Protein AF-A0A2D8QR98-F1 (afdb_monomer_lite)

pLDDT: mean 89.19, std 9.23, range [44.28, 97.25]

Secondary structure (DSSP, 8-state):
---TTS-HHHHHHHHTT-TTTHHHHHHSTT---PPPSSHHHHHHHHHHTTTS-HHHHHHHHHHHHHHH-EEETTEEEPPPHHHHHTS-GGGGT--

Sequence (95 aa):
MFDVDDVSKDINRFLLSDPMIAGLVSDAPGLRLPKAFDTFELSVRAIVGQQISVKGASTIMGRIATRYGEISTYGLMFMQPWRLAELKPIVLGCR

Radius of gyration: 18.18 Å; chains: 1; bounding box: 43×28×43 Å

Foldseek 3Di:
DFPPVDPLVVVLVVQCVDPVCVVVCVVPPPDTDDDDPDPVLVVQLVVQPPPHDPVNSVVLQVVQQVPAFDQDPVGGGHHDPVSVVPDDVVVSPDD

Structure (mmCIF, N/CA/C/O backbone):
data_AF-A0A2D8QR98-F1
#
_entry.id   AF-A0A2D8QR98-F1
#
loop_
_atom_site.group_PDB
_atom_site.id
_atom_site.type_symbol
_atom_site.label_atom_id
_atom_site.label_alt_id
_atom_site.label_comp_id
_atom_site.label_asym_id
_atom_site.label_entity_id
_atom_site.label_seq_id
_atom_site.pdbx_PDB_ins_code
_atom_site.Cartn_x
_atom_site.Cartn_y
_atom_site.Cartn_z
_atom_site.occupancy
_atom_site.B_iso_or_equiv
_atom_site.auth_seq_id
_atom_site.auth_comp_id
_atom_site.auth_asym_id
_atom_site.auth_atom_id
_atom_site.pdbx_PDB_model_num
ATOM 1 N N . MET A 1 1 ? -9.727 1.838 -6.293 1.00 83.31 1 MET A N 1
ATOM 2 C CA . MET A 1 1 ? -8.628 2.069 -5.328 1.00 83.31 1 MET A CA 1
ATOM 3 C C . MET A 1 1 ? -9.134 2.439 -3.935 1.00 83.31 1 MET A C 1
ATOM 5 O O . MET A 1 1 ? -8.846 1.703 -3.014 1.00 83.31 1 MET A O 1
ATOM 9 N N . PHE A 1 2 ? -9.903 3.513 -3.736 1.00 86.62 2 PHE A N 1
ATOM 10 C CA . PHE A 1 2 ? -10.221 4.012 -2.378 1.00 86.62 2 PHE A CA 1
ATOM 11 C C . PHE A 1 2 ? -11.479 3.432 -1.710 1.00 86.62 2 PHE A C 1
ATOM 13 O O . PHE A 1 2 ? -11.924 3.972 -0.703 1.00 86.62 2 PHE A O 1
ATOM 20 N N . ASP A 1 3 ? -12.058 2.381 -2.293 1.00 85.75 3 ASP A N 1
ATOM 21 C CA . ASP A 1 3 ? -13.265 1.710 -1.788 1.00 85.75 3 ASP A CA 1
ATOM 22 C C . ASP A 1 3 ? -14.413 2.671 -1.434 1.00 85.75 3 ASP A C 1
ATOM 24 O O . ASP A 1 3 ? -14.953 2.683 -0.331 1.00 85.75 3 ASP A O 1
ATOM 28 N N . VAL A 1 4 ? -14.737 3.563 -2.374 1.00 87.62 4 VAL A N 1
ATOM 29 C CA . VAL A 1 4 ? -15.695 4.648 -2.120 1.00 87.62 4 VAL A CA 1
ATOM 30 C C . VAL A 1 4 ? -17.145 4.187 -2.057 1.00 87.62 4 VAL A C 1
ATOM 32 O O . VAL A 1 4 ? -17.958 4.880 -1.446 1.00 87.62 4 VAL A O 1
ATOM 35 N N . ASP A 1 5 ? -17.420 3.024 -2.640 1.00 83.25 5 ASP A N 1
ATOM 36 C CA . ASP A 1 5 ? -18.744 2.413 -2.749 1.00 83.25 5 ASP A CA 1
ATOM 37 C C . ASP A 1 5 ? -19.160 1.672 -1.468 1.00 83.25 5 ASP A C 1
ATOM 39 O O . ASP A 1 5 ? -20.302 1.233 -1.349 1.00 83.25 5 ASP A O 1
ATOM 43 N N . ASP A 1 6 ? -18.246 1.533 -0.504 1.00 78.44 6 ASP A N 1
ATOM 44 C CA . ASP A 1 6 ? -18.517 0.897 0.779 1.00 78.44 6 ASP A CA 1
ATOM 45 C C . ASP A 1 6 ? -19.239 1.835 1.769 1.00 78.44 6 ASP A C 1
ATOM 47 O O . ASP A 1 6 ? -18.947 3.037 1.881 1.00 78.44 6 ASP A O 1
ATOM 51 N N . VAL A 1 7 ? -20.157 1.255 2.550 1.00 78.88 7 VAL A N 1
ATOM 52 C CA . VAL A 1 7 ? -20.920 1.941 3.600 1.00 78.88 7 VAL A CA 1
ATOM 53 C C . VAL A 1 7 ? -20.153 1.846 4.917 1.00 78.88 7 VAL A C 1
ATOM 55 O O . VAL A 1 7 ? -20.590 1.240 5.894 1.00 78.88 7 VAL A O 1
ATOM 58 N N . SER A 1 8 ? -18.999 2.510 4.974 1.00 79.88 8 SER A N 1
ATOM 59 C CA . SER A 1 8 ? -18.055 2.416 6.101 1.00 79.88 8 SER A CA 1
ATOM 60 C C . SER A 1 8 ? -18.668 2.797 7.465 1.00 79.88 8 SER A C 1
ATOM 62 O O . SER A 1 8 ? -18.158 2.412 8.512 1.00 79.88 8 SER A O 1
ATOM 64 N N . LYS A 1 9 ? -19.802 3.514 7.483 1.00 85.50 9 LYS A N 1
ATOM 65 C CA . LYS A 1 9 ? -20.578 3.801 8.705 1.00 85.50 9 LYS A CA 1
ATOM 66 C C . LYS A 1 9 ? -21.202 2.549 9.322 1.00 85.50 9 LYS A C 1
ATOM 68 O O . LYS A 1 9 ? -21.222 2.428 10.545 1.00 85.50 9 LYS A O 1
ATOM 73 N N . ASP A 1 10 ? -21.708 1.642 8.494 1.00 89.38 10 ASP A N 1
ATOM 74 C CA . ASP A 1 10 ? -22.357 0.417 8.956 1.00 89.38 10 ASP A CA 1
ATOM 75 C C . ASP A 1 10 ? -21.315 -0.557 9.509 1.00 89.38 10 ASP A C 1
ATOM 77 O O . ASP A 1 10 ? -21.515 -1.117 10.588 1.00 89.38 10 ASP A O 1
ATOM 81 N N . ILE A 1 11 ? -20.161 -0.653 8.838 1.00 89.25 11 ILE A N 1
ATOM 82 C CA . ILE A 1 11 ? -18.991 -1.399 9.317 1.00 89.25 11 ILE A CA 1
ATOM 83 C C . ILE A 1 11 ? -18.506 -0.839 10.657 1.00 89.25 11 ILE A C 1
ATOM 85 O O . ILE A 1 11 ? -18.379 -1.592 11.619 1.00 89.25 11 ILE A O 1
ATOM 89 N N . ASN A 1 12 ? -18.305 0.479 10.768 1.00 91.12 12 ASN A N 1
ATOM 90 C CA . ASN A 1 12 ? -17.853 1.092 12.020 1.00 91.12 12 ASN A CA 1
ATOM 91 C C . ASN A 1 12 ? -18.842 0.846 13.163 1.00 91.12 12 ASN A C 1
ATOM 93 O O . ASN A 1 12 ? -18.423 0.493 14.259 1.00 91.12 12 ASN A O 1
ATOM 97 N N . ARG A 1 13 ? -20.154 0.978 12.921 1.00 91.50 13 ARG A N 1
ATOM 98 C CA . ARG A 1 13 ? -21.179 0.698 13.940 1.00 91.50 13 ARG A CA 1
ATOM 99 C C . ARG A 1 13 ? -21.129 -0.750 14.420 1.00 91.50 13 ARG A C 1
ATOM 101 O O . ARG A 1 13 ? -21.287 -0.987 15.613 1.00 91.50 13 ARG A O 1
ATOM 108 N N . PHE A 1 14 ? -20.915 -1.699 13.511 1.00 93.19 14 PHE A N 1
ATOM 109 C CA . PHE A 1 14 ? -20.757 -3.102 13.875 1.00 93.19 14 PHE A CA 1
ATOM 110 C C . PHE A 1 14 ? -19.487 -3.322 14.708 1.00 93.19 14 PHE A C 1
ATOM 112 O O . PHE A 1 14 ? -19.563 -3.878 15.799 1.00 93.19 14 PHE A O 1
ATOM 119 N N . LEU A 1 15 ? -18.335 -2.822 14.256 1.00 93.56 15 LEU A N 1
ATOM 120 C CA . LEU A 1 15 ? -17.058 -3.017 14.952 1.00 93.56 15 LEU A CA 1
ATOM 121 C C . LEU A 1 15 ? -16.987 -2.301 16.312 1.00 93.56 15 LEU A C 1
ATOM 123 O O . LEU A 1 15 ? -16.329 -2.792 17.222 1.00 93.56 15 LEU A O 1
ATOM 127 N N . LEU A 1 16 ? -17.701 -1.183 16.485 1.00 95.44 16 LEU A N 1
ATOM 128 C CA . LEU A 1 16 ? -17.824 -0.489 17.774 1.00 95.44 16 LEU A CA 1
ATOM 129 C C . LEU A 1 16 ? -18.559 -1.310 18.843 1.00 95.44 16 LEU A C 1
ATOM 131 O O . LEU A 1 16 ? -18.457 -0.987 20.024 1.00 95.44 16 LEU A O 1
ATOM 135 N N . SER A 1 17 ? -19.302 -2.350 18.452 1.00 95.81 17 SER A N 1
ATOM 136 C CA . SER A 1 17 ? -19.948 -3.255 19.409 1.00 95.81 17 SER A CA 1
ATOM 137 C C . SER A 1 17 ? -18.983 -4.267 20.039 1.00 95.81 17 SER A C 1
ATOM 139 O O . SER A 1 17 ? -19.322 -4.851 21.067 1.00 95.81 17 SER A O 1
ATOM 141 N N . ASP A 1 18 ? -17.783 -4.448 19.471 1.00 96.50 18 ASP A N 1
ATOM 142 C CA . ASP A 1 18 ? -16.749 -5.341 19.998 1.00 96.50 18 ASP A CA 1
ATOM 143 C C . ASP A 1 18 ? -15.830 -4.591 20.985 1.00 96.50 18 ASP A C 1
ATOM 145 O O . ASP A 1 18 ? -15.089 -3.694 20.569 1.00 96.50 18 ASP A O 1
ATOM 149 N N . PRO A 1 19 ? -15.802 -4.958 22.282 1.00 95.25 19 PRO A N 1
ATOM 150 C CA . PRO A 1 19 ? -14.982 -4.273 23.282 1.00 95.25 19 PRO A CA 1
ATOM 151 C C . PRO A 1 19 ? -13.471 -4.306 23.011 1.00 95.25 19 PRO A C 1
ATOM 153 O O . PRO A 1 19 ? -12.761 -3.410 23.464 1.00 95.25 19 PRO A O 1
ATOM 156 N N . MET A 1 20 ? -12.961 -5.318 22.296 1.00 96.50 20 MET A N 1
ATOM 157 C CA . MET A 1 20 ? -11.534 -5.429 21.974 1.00 96.50 20 MET A CA 1
ATOM 158 C C . MET A 1 20 ? -11.121 -4.496 20.832 1.00 96.50 20 MET A C 1
ATOM 160 O O . MET A 1 20 ? -9.964 -4.085 20.771 1.00 96.50 20 MET A O 1
ATOM 164 N N . ILE A 1 21 ? -12.045 -4.163 19.925 1.00 94.88 21 ILE A N 1
ATOM 165 C CA . ILE A 1 21 ? -11.745 -3.422 18.688 1.00 94.88 21 ILE A CA 1
ATOM 166 C C . ILE A 1 21 ? -12.320 -1.994 18.718 1.00 94.88 21 ILE A C 1
ATOM 168 O O . ILE A 1 21 ? -11.810 -1.114 18.024 1.00 94.88 21 ILE A O 1
ATOM 172 N N . ALA A 1 22 ? -13.314 -1.711 19.566 1.00 95.56 22 ALA A N 1
ATOM 173 C CA . ALA A 1 22 ? -13.992 -0.414 19.641 1.00 95.56 22 ALA A CA 1
ATOM 174 C C . ALA A 1 22 ? -13.042 0.780 19.847 1.00 95.56 22 ALA A C 1
ATOM 176 O O . ALA A 1 22 ? -13.257 1.839 19.251 1.00 95.56 22 ALA A O 1
ATOM 177 N N . GLY A 1 23 ? -11.976 0.609 20.639 1.00 96.31 23 GLY A N 1
ATOM 178 C CA . GLY A 1 23 ? -10.938 1.632 20.812 1.00 96.31 23 GLY A CA 1
ATOM 179 C C . GLY A 1 23 ? -10.235 1.970 19.494 1.00 96.31 23 GLY A C 1
ATOM 180 O O . GLY A 1 23 ? -10.208 3.127 19.091 1.00 96.31 23 GLY A O 1
ATOM 181 N N . LEU A 1 24 ? -9.789 0.947 18.754 1.00 94.69 24 LEU A N 1
ATOM 182 C CA . LEU A 1 24 ? -9.110 1.116 17.462 1.00 94.69 24 LEU A CA 1
ATOM 183 C C . LEU A 1 24 ? -10.001 1.804 16.416 1.00 94.69 24 LEU A C 1
ATOM 185 O O . LEU A 1 24 ? -9.522 2.615 15.627 1.00 94.69 24 LEU A O 1
ATOM 189 N N . VAL A 1 25 ? -11.300 1.494 16.407 1.00 94.19 25 VAL A N 1
ATOM 190 C CA . VAL A 1 25 ? -12.269 2.112 15.482 1.00 94.19 25 VAL A CA 1
ATOM 191 C C . VAL A 1 25 ? -12.540 3.569 15.855 1.00 94.19 25 VAL A C 1
ATOM 193 O O . VAL A 1 25 ? -12.683 4.413 14.970 1.00 94.19 25 VAL A O 1
ATOM 196 N N . SER A 1 26 ? -12.592 3.871 17.154 1.00 94.38 26 SER A N 1
ATOM 197 C CA . SER A 1 26 ? -12.792 5.234 17.660 1.00 94.38 26 SER A CA 1
ATOM 198 C C . SER A 1 26 ? -11.589 6.138 17.381 1.00 94.38 26 SER A C 1
ATOM 200 O O . SER A 1 26 ? -11.780 7.322 17.109 1.00 94.38 26 SER A O 1
ATOM 202 N N . ASP A 1 27 ? -10.376 5.579 17.388 1.00 96.00 27 ASP A N 1
ATOM 203 C CA . ASP A 1 27 ? -9.129 6.300 17.103 1.00 96.00 27 ASP A CA 1
ATOM 204 C C . ASP A 1 27 ? -8.946 6.625 15.607 1.00 96.00 27 ASP A C 1
ATOM 206 O O . ASP A 1 27 ? -8.230 7.565 15.254 1.00 96.00 27 ASP A O 1
ATOM 210 N N . ALA A 1 28 ? -9.598 5.875 14.711 1.00 91.62 28 ALA A N 1
ATOM 211 C CA . ALA A 1 28 ? -9.501 6.050 13.259 1.00 91.62 28 ALA A CA 1
ATOM 212 C C . ALA A 1 28 ? -10.880 6.002 12.561 1.00 91.62 28 ALA A C 1
ATOM 214 O O . ALA A 1 28 ? -11.130 5.137 11.710 1.00 91.62 28 ALA A O 1
ATOM 215 N N . PRO A 1 29 ? -11.798 6.936 12.875 1.00 86.88 29 PRO A N 1
ATOM 216 C CA . PRO A 1 29 ? -13.150 6.905 12.341 1.00 86.88 29 PRO A CA 1
ATOM 217 C C . PRO A 1 29 ? -13.147 7.140 10.827 1.00 86.88 29 PRO A C 1
ATOM 219 O O . PRO A 1 29 ? -12.592 8.114 10.320 1.00 86.88 29 PRO A O 1
ATOM 222 N N . GLY A 1 30 ? -13.816 6.250 10.094 1.00 86.62 30 GLY A N 1
ATOM 223 C CA . GLY A 1 30 ? -13.927 6.343 8.634 1.00 86.62 30 GLY A CA 1
ATOM 224 C C . GLY A 1 30 ? -12.700 5.840 7.869 1.00 86.62 30 GLY A C 1
ATOM 225 O O . GLY A 1 30 ? -12.605 6.088 6.667 1.00 86.62 30 GLY A O 1
ATOM 226 N N . LEU A 1 31 ? -11.784 5.126 8.536 1.00 90.12 31 LEU A N 1
ATOM 227 C CA . LEU A 1 31 ? -10.712 4.399 7.866 1.00 90.12 31 LEU A CA 1
ATOM 228 C C . LEU A 1 31 ? -11.302 3.423 6.836 1.00 90.12 31 LEU A C 1
ATOM 230 O O . LEU A 1 31 ? -12.194 2.636 7.145 1.00 90.12 31 LEU A O 1
ATOM 234 N N . ARG A 1 32 ? -10.798 3.487 5.603 1.00 88.31 32 ARG A N 1
ATOM 235 C CA . ARG A 1 32 ? -11.207 2.620 4.490 1.00 88.31 32 ARG A CA 1
ATOM 236 C C . ARG A 1 32 ? -10.081 1.687 4.096 1.00 88.31 32 ARG A C 1
ATOM 238 O O . ARG A 1 32 ? -8.911 2.010 4.292 1.00 88.31 32 ARG A O 1
ATOM 245 N N . LEU A 1 33 ? -10.442 0.560 3.493 1.00 86.06 33 LEU A N 1
ATOM 246 C CA . LEU A 1 33 ? -9.490 -0.406 2.962 1.00 86.06 33 LEU A CA 1
ATOM 247 C C . LEU A 1 33 ? -9.098 -0.017 1.531 1.00 86.06 33 LEU A C 1
ATOM 249 O O . LEU A 1 33 ? -9.937 -0.062 0.630 1.00 86.06 33 LEU A O 1
ATOM 253 N N . PRO A 1 34 ? -7.832 0.344 1.266 1.00 86.00 34 PRO A N 1
ATOM 254 C CA . PRO A 1 34 ? -7.390 0.553 -0.101 1.00 86.00 34 PRO A CA 1
ATOM 255 C C . PRO A 1 34 ? -7.456 -0.766 -0.880 1.00 86.00 34 PRO A C 1
ATOM 257 O O . PRO A 1 34 ? -6.843 -1.766 -0.507 1.00 86.00 34 PRO A O 1
ATOM 260 N N . LYS A 1 35 ? -8.178 -0.755 -1.997 1.00 85.62 35 LYS A N 1
ATOM 261 C CA . LYS A 1 35 ? -8.146 -1.810 -3.014 1.00 85.62 35 LYS A CA 1
ATOM 262 C C . LYS A 1 35 ? -6.879 -1.686 -3.855 1.00 85.62 35 LYS A C 1
ATOM 264 O O . LYS A 1 35 ? -6.351 -0.584 -4.030 1.00 85.62 35 LYS A O 1
ATOM 269 N N . ALA A 1 36 ? -6.454 -2.808 -4.435 1.00 85.75 36 ALA A N 1
ATOM 270 C CA . ALA A 1 36 ? -5.350 -2.855 -5.388 1.00 85.75 36 ALA A CA 1
ATOM 271 C C . ALA A 1 36 ? -5.544 -1.796 -6.485 1.00 85.75 36 ALA A C 1
ATOM 273 O O . ALA A 1 36 ? -6.607 -1.738 -7.107 1.00 85.75 36 ALA A O 1
ATOM 274 N N . PHE A 1 37 ? -4.538 -0.945 -6.693 1.00 83.12 37 PHE A N 1
ATOM 275 C CA . PHE A 1 37 ? -4.501 -0.075 -7.868 1.00 83.12 37 PHE A CA 1
ATOM 276 C C . PHE A 1 37 ? -4.168 -0.896 -9.116 1.00 83.12 37 PHE A C 1
ATOM 278 O O . PHE A 1 37 ? -4.869 -0.809 -10.117 1.00 83.12 37 PHE A O 1
ATOM 285 N N . ASP A 1 38 ? -3.159 -1.758 -8.989 1.00 89.94 38 ASP A N 1
ATOM 286 C CA . ASP A 1 38 ? -2.797 -2.791 -9.947 1.00 89.94 38 ASP A CA 1
ATOM 287 C C . ASP A 1 38 ? -2.654 -4.130 -9.209 1.00 89.94 38 ASP A C 1
ATOM 289 O O . ASP A 1 38 ? -2.007 -4.221 -8.158 1.00 89.94 38 ASP A O 1
ATOM 293 N N . THR A 1 39 ? -3.305 -5.174 -9.722 1.00 90.69 39 THR A N 1
ATOM 294 C CA . THR A 1 39 ? -3.319 -6.488 -9.067 1.00 90.69 39 THR A CA 1
ATOM 295 C C . THR A 1 39 ? -1.948 -7.153 -9.128 1.00 90.69 39 THR A C 1
ATOM 297 O O . THR A 1 39 ? -1.562 -7.810 -8.164 1.00 90.69 39 THR A O 1
ATOM 300 N N . PHE A 1 40 ? -1.190 -6.955 -10.210 1.00 92.50 40 PHE A N 1
ATOM 301 C CA . PHE A 1 40 ? 0.127 -7.563 -10.360 1.00 92.50 40 PHE A CA 1
ATOM 302 C C . PHE A 1 40 ? 1.143 -6.970 -9.381 1.00 92.50 40 PHE A C 1
ATOM 304 O O . PHE A 1 40 ? 1.791 -7.724 -8.654 1.00 92.50 40 PHE A O 1
ATOM 311 N N . GLU A 1 41 ? 1.235 -5.642 -9.279 1.00 93.31 41 GLU A N 1
ATOM 312 C CA . GLU A 1 41 ? 2.075 -4.978 -8.280 1.00 93.31 41 GLU A CA 1
ATOM 313 C C . GLU A 1 41 ? 1.710 -5.451 -6.866 1.00 93.31 41 GLU A C 1
ATOM 315 O O . GLU A 1 41 ? 2.602 -5.757 -6.068 1.00 93.31 41 GLU A O 1
ATOM 320 N N . LEU A 1 42 ? 0.410 -5.562 -6.553 1.00 92.75 42 LEU A N 1
ATOM 321 C CA . LEU A 1 42 ? -0.032 -6.059 -5.250 1.00 92.75 42 LEU A CA 1
ATOM 322 C C . LEU A 1 42 ? 0.411 -7.510 -5.008 1.00 92.75 42 LEU A C 1
ATOM 324 O O . LEU A 1 42 ? 0.887 -7.820 -3.916 1.00 92.75 42 LEU A O 1
ATOM 328 N N . SER A 1 43 ? 0.299 -8.393 -6.003 1.00 93.81 43 SER A N 1
ATOM 329 C CA . SER A 1 43 ? 0.767 -9.780 -5.898 1.00 93.81 43 SER A CA 1
ATOM 330 C C . SER A 1 43 ? 2.279 -9.859 -5.690 1.00 93.81 43 SER A C 1
ATOM 332 O O . SER A 1 43 ? 2.738 -10.579 -4.804 1.00 93.81 43 SER A O 1
ATOM 334 N N . VAL A 1 44 ? 3.062 -9.080 -6.443 1.00 93.56 44 VAL A N 1
ATOM 335 C CA . VAL A 1 44 ? 4.520 -9.017 -6.264 1.00 93.56 44 VAL A CA 1
ATOM 336 C C . VAL A 1 44 ? 4.858 -8.509 -4.864 1.00 93.56 44 VAL A C 1
ATOM 338 O O . VAL A 1 44 ? 5.696 -9.102 -4.191 1.00 93.56 44 VAL A O 1
ATOM 341 N N . ARG A 1 45 ? 4.163 -7.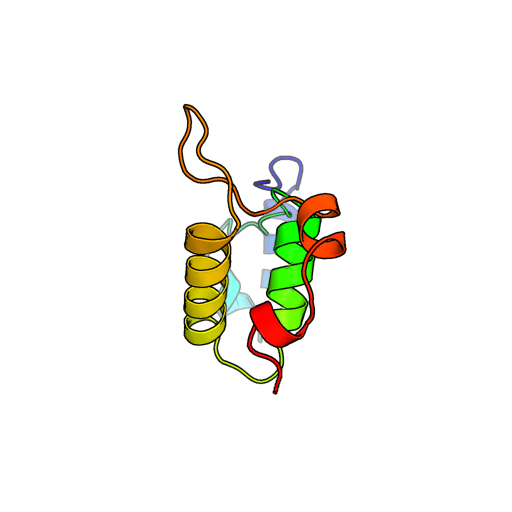477 -4.375 1.00 92.94 45 ARG A N 1
ATOM 342 C CA . ARG A 1 45 ? 4.335 -6.957 -3.011 1.00 92.94 45 ARG A CA 1
ATOM 343 C C . ARG A 1 45 ? 4.023 -8.004 -1.947 1.00 92.94 45 ARG A C 1
ATOM 345 O O . ARG A 1 45 ? 4.764 -8.097 -0.972 1.00 92.94 45 ARG A O 1
ATOM 352 N N . ALA A 1 46 ? 2.957 -8.781 -2.131 1.00 93.88 46 ALA A N 1
ATOM 353 C CA . ALA A 1 46 ? 2.579 -9.847 -1.212 1.00 93.88 46 ALA A CA 1
ATOM 354 C C . ALA A 1 46 ? 3.653 -10.942 -1.140 1.00 93.88 46 ALA A C 1
ATOM 356 O O . ALA A 1 46 ? 3.965 -11.401 -0.047 1.00 93.88 46 ALA A O 1
ATOM 357 N N . ILE A 1 47 ? 4.252 -11.315 -2.276 1.00 94.50 47 ILE A N 1
ATOM 358 C CA . ILE A 1 47 ? 5.341 -12.303 -2.345 1.00 94.50 47 ILE A CA 1
ATOM 359 C C . ILE A 1 47 ? 6.633 -11.736 -1.745 1.00 94.50 47 ILE A C 1
ATOM 361 O O . ILE A 1 47 ? 7.226 -12.343 -0.859 1.00 94.50 47 ILE A O 1
ATOM 365 N N . VAL A 1 48 ? 7.057 -10.549 -2.186 1.00 93.62 48 VAL A N 1
ATOM 366 C CA . VAL A 1 48 ? 8.288 -9.886 -1.720 1.00 93.62 48 VAL A CA 1
ATOM 367 C C . VAL A 1 48 ? 8.234 -9.584 -0.223 1.00 93.62 48 VAL A C 1
ATOM 369 O O . VAL A 1 48 ? 9.261 -9.619 0.447 1.00 93.62 48 VAL A O 1
ATOM 372 N N . GLY A 1 49 ? 7.051 -9.271 0.306 1.00 94.81 49 GLY A N 1
ATOM 373 C CA . GLY A 1 49 ? 6.847 -8.957 1.717 1.00 94.81 49 GLY A CA 1
ATOM 374 C C . GLY A 1 49 ? 6.869 -10.161 2.654 1.00 94.81 49 GLY A C 1
ATOM 375 O O . GLY A 1 49 ? 6.836 -9.964 3.869 1.00 94.81 49 GLY A O 1
ATOM 376 N N . GLN A 1 50 ? 6.933 -11.389 2.135 1.00 96.19 50 GLN A N 1
ATOM 377 C CA . GLN A 1 50 ? 6.982 -12.581 2.977 1.00 96.19 50 GLN A CA 1
ATOM 378 C C . GLN A 1 50 ? 8.220 -12.550 3.882 1.00 96.19 50 GLN A C 1
ATOM 380 O O . GLN A 1 50 ? 9.335 -12.290 3.435 1.00 96.19 50 GLN A O 1
ATOM 385 N N . GLN A 1 51 ? 8.013 -12.831 5.172 1.00 95.25 51 GLN A N 1
ATOM 386 C CA . GLN A 1 51 ? 9.060 -12.929 6.198 1.00 95.25 51 GLN A CA 1
ATOM 387 C C . GLN A 1 51 ? 9.885 -11.651 6.455 1.00 95.25 51 GLN A C 1
ATOM 389 O O . GLN A 1 51 ? 10.906 -11.718 7.140 1.00 95.25 51 GLN A O 1
ATOM 394 N N . ILE A 1 52 ? 9.462 -10.481 5.959 1.00 95.75 52 ILE A N 1
ATOM 395 C CA . ILE A 1 52 ? 10.162 -9.205 6.172 1.00 95.75 52 ILE A CA 1
ATOM 396 C C . ILE A 1 52 ? 9.215 -8.092 6.630 1.00 95.75 52 ILE A C 1
ATOM 398 O O . ILE A 1 52 ? 7.994 -8.200 6.561 1.00 95.75 52 ILE A O 1
ATOM 402 N N . SER A 1 53 ? 9.782 -6.980 7.104 1.00 97.25 53 SER A N 1
ATOM 403 C CA . SER A 1 53 ? 8.985 -5.811 7.490 1.00 97.25 53 SER A CA 1
ATOM 404 C C . SER A 1 53 ? 8.368 -5.102 6.280 1.00 97.25 53 SER A C 1
ATOM 406 O O . SER A 1 53 ? 8.943 -5.094 5.189 1.00 97.25 53 SER A O 1
ATOM 408 N N . VAL A 1 54 ? 7.261 -4.384 6.502 1.00 95.12 54 VAL A N 1
ATOM 409 C CA . VAL A 1 54 ? 6.626 -3.520 5.486 1.00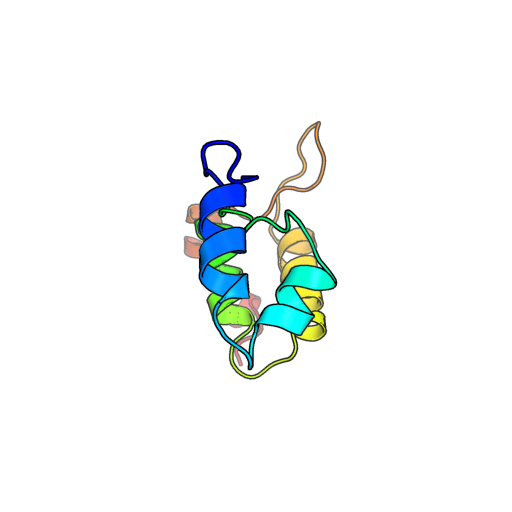 95.12 54 VAL A CA 1
ATOM 410 C C . VAL A 1 54 ? 7.622 -2.507 4.909 1.00 95.12 54 VAL A C 1
ATOM 412 O O . VAL A 1 54 ? 7.663 -2.292 3.699 1.00 95.12 54 VAL A O 1
ATOM 415 N N . LYS A 1 55 ? 8.483 -1.918 5.750 1.00 97.25 55 LYS A N 1
ATOM 416 C CA . LYS A 1 55 ? 9.537 -0.989 5.306 1.00 97.25 55 LYS A CA 1
ATOM 417 C C . LYS A 1 55 ? 10.563 -1.677 4.399 1.00 97.25 55 LYS A C 1
ATOM 419 O O . LYS A 1 55 ? 10.966 -1.101 3.385 1.00 97.25 55 LYS A O 1
ATOM 424 N N . GLY A 1 56 ? 10.976 -2.897 4.748 1.00 96.38 56 GLY A N 1
ATOM 425 C CA . GLY A 1 56 ? 11.876 -3.710 3.928 1.00 96.38 56 GLY A CA 1
ATOM 426 C C . GLY A 1 56 ? 11.256 -4.040 2.572 1.00 96.38 56 GLY A C 1
ATOM 427 O O . GLY A 1 56 ? 11.866 -3.766 1.539 1.00 96.38 56 GLY A O 1
ATOM 428 N N . ALA A 1 57 ? 10.009 -4.515 2.572 1.00 95.50 57 ALA A N 1
ATOM 429 C CA . ALA A 1 57 ? 9.261 -4.819 1.357 1.00 95.50 57 ALA A CA 1
ATOM 430 C C . ALA A 1 57 ? 9.132 -3.588 0.451 1.00 95.50 57 ALA A C 1
ATOM 432 O O . ALA A 1 57 ? 9.485 -3.649 -0.723 1.00 95.50 57 ALA A O 1
ATOM 433 N N . SER A 1 58 ? 8.733 -2.437 0.999 1.00 95.44 58 SER A N 1
ATOM 434 C CA . SER A 1 58 ? 8.647 -1.174 0.253 1.00 95.44 58 SER A CA 1
ATOM 435 C C . SER A 1 58 ? 9.985 -0.739 -0.348 1.00 95.44 58 SER A C 1
ATOM 437 O O . SER A 1 58 ? 10.016 -0.227 -1.464 1.00 95.44 58 SER A O 1
ATOM 439 N N . THR A 1 59 ? 11.097 -0.995 0.346 1.00 96.75 59 THR A N 1
ATOM 440 C CA . THR A 1 59 ? 12.442 -0.702 -0.172 1.00 96.75 59 THR A CA 1
ATOM 441 C C . THR A 1 59 ? 12.783 -1.584 -1.376 1.00 96.75 59 THR A C 1
ATOM 443 O O . THR A 1 59 ? 13.312 -1.094 -2.374 1.00 96.75 59 THR A O 1
ATOM 446 N N . ILE A 1 60 ? 12.466 -2.881 -1.314 1.00 95.19 60 ILE A N 1
ATOM 447 C CA . ILE A 1 60 ? 12.690 -3.816 -2.427 1.00 95.19 60 ILE A CA 1
ATOM 448 C C . ILE A 1 60 ? 11.774 -3.474 -3.608 1.00 95.19 60 ILE A C 1
ATOM 450 O O . ILE A 1 60 ? 12.260 -3.363 -4.732 1.00 95.19 60 ILE A O 1
ATOM 454 N N . MET A 1 61 ? 10.487 -3.218 -3.355 1.00 94.81 61 MET A N 1
ATOM 455 C CA . MET A 1 61 ? 9.527 -2.804 -4.384 1.00 94.81 61 MET A CA 1
ATOM 456 C C . MET A 1 61 ? 9.986 -1.534 -5.111 1.00 94.81 61 MET A C 1
ATOM 458 O O . MET A 1 61 ? 9.941 -1.487 -6.337 1.00 94.81 61 MET A O 1
ATOM 462 N N . GLY A 1 62 ? 10.510 -0.542 -4.380 1.00 94.81 62 GLY A N 1
ATOM 463 C CA . GLY A 1 62 ? 11.087 0.666 -4.976 1.00 94.81 62 GLY A CA 1
ATOM 464 C C . GLY A 1 62 ? 12.267 0.367 -5.907 1.00 94.81 62 GLY A C 1
ATOM 465 O O . GLY A 1 62 ? 12.321 0.888 -7.015 1.00 94.81 62 GLY A O 1
ATOM 466 N N . ARG A 1 63 ? 13.176 -0.536 -5.515 1.00 94.38 63 ARG A N 1
ATOM 467 C CA . ARG A 1 63 ? 14.301 -0.961 -6.372 1.00 94.38 63 ARG A CA 1
ATOM 468 C C . ARG A 1 63 ? 13.835 -1.684 -7.635 1.00 94.38 63 ARG A C 1
ATOM 470 O O . ARG A 1 63 ? 14.408 -1.455 -8.698 1.00 94.38 63 ARG A O 1
ATOM 477 N N . ILE A 1 64 ? 12.813 -2.537 -7.528 1.00 92.31 64 ILE A N 1
ATOM 478 C CA . ILE A 1 64 ? 12.213 -3.217 -8.684 1.00 92.31 64 ILE A CA 1
ATOM 479 C C . ILE A 1 64 ? 11.615 -2.180 -9.638 1.00 92.31 64 ILE A C 1
ATOM 481 O O . ILE A 1 64 ? 11.928 -2.211 -10.826 1.00 92.31 64 ILE A O 1
ATOM 485 N N . ALA A 1 65 ? 10.840 -1.223 -9.120 1.00 93.62 65 ALA A N 1
ATOM 486 C CA . ALA A 1 65 ? 10.268 -0.142 -9.916 1.00 93.62 65 ALA A CA 1
ATOM 487 C C . ALA A 1 65 ? 11.358 0.680 -10.621 1.00 93.62 65 ALA A C 1
ATOM 489 O O . ALA A 1 65 ? 11.295 0.862 -11.830 1.00 93.62 65 ALA A O 1
ATOM 490 N N . THR A 1 66 ? 12.403 1.120 -9.912 1.00 94.69 66 THR A N 1
ATOM 491 C CA . THR A 1 66 ? 13.494 1.907 -10.516 1.00 94.69 66 THR A CA 1
ATOM 492 C C . THR A 1 66 ? 14.241 1.142 -11.609 1.00 94.69 66 THR A C 1
ATOM 494 O O . THR A 1 66 ? 14.684 1.747 -12.580 1.00 94.69 66 THR A O 1
ATOM 497 N N . ARG A 1 67 ? 14.414 -0.177 -11.458 1.00 91.69 67 ARG A N 1
ATOM 498 C CA . ARG A 1 67 ? 15.231 -0.978 -12.381 1.00 91.69 67 ARG A CA 1
ATOM 499 C C . ARG A 1 67 ? 14.452 -1.540 -13.570 1.00 91.69 67 ARG A C 1
ATOM 501 O O . ARG A 1 67 ? 15.030 -1.689 -14.643 1.00 91.69 67 ARG A O 1
ATOM 508 N N . TYR A 1 68 ? 13.188 -1.894 -13.366 1.00 91.06 68 TYR A N 1
ATOM 509 C CA . TYR A 1 68 ? 12.381 -2.640 -14.338 1.00 91.06 68 TYR A CA 1
ATOM 510 C C . TYR A 1 68 ? 11.058 -1.959 -14.696 1.00 91.06 68 TYR A C 1
ATOM 512 O O . TYR A 1 68 ? 10.358 -2.445 -15.584 1.00 91.06 68 TYR A O 1
ATOM 520 N N . GLY A 1 69 ? 10.708 -0.872 -14.007 1.00 92.06 69 GLY A N 1
ATOM 521 C CA . GLY A 1 69 ? 9.527 -0.069 -14.295 1.00 92.06 69 GLY A CA 1
ATOM 522 C C . GLY A 1 69 ? 9.643 0.731 -15.589 1.00 92.06 69 GLY A C 1
ATOM 523 O O . GLY A 1 69 ? 10.652 0.692 -16.297 1.00 92.06 69 GLY A O 1
ATOM 524 N N . GLU A 1 70 ? 8.581 1.468 -15.893 1.00 92.19 70 GLU A N 1
ATOM 525 C CA . GLU A 1 70 ? 8.452 2.262 -17.113 1.00 92.19 70 GLU A CA 1
ATOM 526 C C . GLU A 1 70 ? 8.171 3.725 -16.767 1.00 92.19 70 GLU A C 1
ATOM 528 O O . GLU A 1 70 ? 7.355 4.024 -15.895 1.00 92.19 70 GLU A O 1
ATOM 533 N N . ILE A 1 71 ? 8.859 4.653 -17.433 1.00 94.38 71 ILE A N 1
ATOM 534 C CA . ILE A 1 71 ? 8.609 6.083 -17.249 1.00 94.38 71 ILE A CA 1
ATOM 535 C C . ILE A 1 71 ? 7.414 6.470 -18.114 1.00 94.38 71 ILE A C 1
ATOM 537 O O . ILE A 1 71 ? 7.462 6.360 -19.336 1.00 94.38 71 ILE A O 1
ATOM 541 N N . SER A 1 72 ? 6.367 6.969 -17.468 1.00 92.44 72 SER A N 1
ATOM 542 C CA . SER A 1 72 ? 5.213 7.578 -18.121 1.00 92.44 72 SER A CA 1
ATOM 543 C C . SER A 1 72 ? 5.209 9.092 -17.911 1.00 92.44 72 SER A C 1
ATOM 545 O O . SER A 1 72 ? 5.936 9.626 -17.070 1.00 92.44 72 SER A O 1
ATOM 547 N N . THR A 1 73 ? 4.315 9.794 -18.608 1.00 96.75 73 THR A N 1
ATOM 548 C CA . THR A 1 73 ? 4.037 11.221 -18.365 1.00 96.75 73 THR A CA 1
ATOM 549 C C . THR A 1 73 ? 3.593 11.505 -16.922 1.00 96.75 73 THR A C 1
ATOM 551 O O . THR A 1 73 ? 3.762 12.622 -16.442 1.00 96.75 73 THR A O 1
ATOM 554 N N . TYR A 1 74 ? 3.062 10.503 -16.213 1.00 92.31 74 TYR A N 1
ATOM 555 C CA . TYR A 1 74 ? 2.564 10.617 -14.838 1.00 92.31 74 TYR A CA 1
ATOM 556 C C . TYR A 1 74 ? 3.561 10.118 -13.782 1.00 92.31 74 TYR A C 1
ATOM 558 O O . TYR A 1 74 ? 3.244 10.107 -12.594 1.00 92.31 74 TYR A O 1
ATOM 566 N N . GLY A 1 75 ? 4.766 9.718 -14.198 1.00 93.12 75 GLY A N 1
ATOM 567 C CA . GLY A 1 75 ? 5.819 9.220 -13.318 1.00 93.12 75 GLY A CA 1
ATOM 568 C C . GLY A 1 75 ? 6.216 7.773 -13.600 1.00 93.12 75 GLY A C 1
ATOM 569 O O . GLY A 1 75 ? 5.888 7.202 -14.643 1.00 93.12 75 GLY A O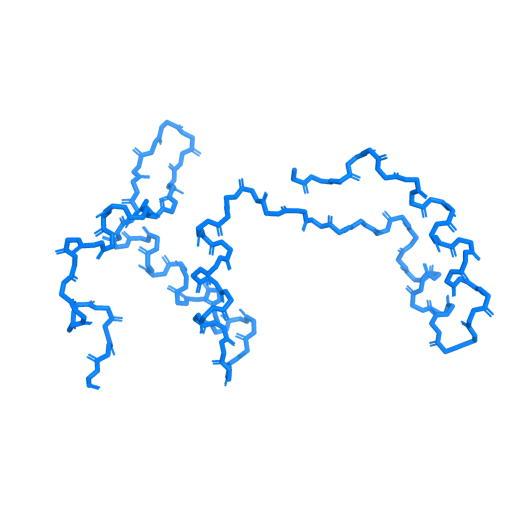 1
ATOM 570 N N . LEU A 1 76 ? 6.971 7.198 -12.663 1.00 94.62 76 LEU A N 1
ATOM 571 C CA . LEU A 1 76 ? 7.484 5.835 -12.749 1.00 94.62 76 LEU A CA 1
ATOM 572 C C . LEU A 1 76 ? 6.380 4.823 -12.427 1.00 94.62 76 LEU A C 1
ATOM 574 O O . LEU A 1 76 ? 5.902 4.759 -11.296 1.00 94.62 76 LEU A O 1
ATOM 578 N N . MET A 1 77 ? 6.031 4.011 -13.417 1.00 93.25 77 MET A N 1
ATOM 579 C CA . MET A 1 77 ? 5.091 2.908 -13.282 1.00 93.25 77 MET A CA 1
ATOM 580 C C . MET A 1 77 ? 5.822 1.632 -12.880 1.00 93.25 77 MET A C 1
ATOM 582 O O . MET A 1 77 ? 6.961 1.389 -13.293 1.00 93.25 77 MET A O 1
ATOM 586 N N . PHE A 1 78 ? 5.156 0.795 -12.086 1.00 93.31 78 PHE A N 1
ATOM 587 C CA . PHE A 1 78 ? 5.672 -0.528 -11.768 1.00 93.31 78 PHE A CA 1
ATOM 588 C C . PHE A 1 78 ? 5.766 -1.398 -13.028 1.00 93.31 78 PHE A C 1
ATOM 590 O O . PHE A 1 78 ? 5.052 -1.192 -14.015 1.00 93.31 78 PHE A O 1
ATOM 597 N N . MET A 1 79 ? 6.679 -2.369 -13.000 1.00 91.25 79 MET A N 1
ATOM 598 C CA . MET A 1 79 ? 6.882 -3.273 -14.126 1.00 91.25 79 MET A CA 1
ATOM 599 C C . MET A 1 79 ? 5.619 -4.085 -14.428 1.00 91.25 79 MET A C 1
ATOM 601 O O . MET A 1 79 ? 4.892 -4.487 -13.523 1.00 91.25 79 MET A O 1
ATOM 605 N N . GLN A 1 80 ? 5.392 -4.360 -15.706 1.00 89.69 80 GLN A N 1
ATOM 606 C CA . GLN A 1 80 ? 4.247 -5.137 -16.167 1.00 89.69 80 GLN A CA 1
ATOM 607 C C . GLN A 1 80 ? 4.539 -6.651 -16.144 1.00 89.69 80 GLN A C 1
ATOM 609 O O . GLN A 1 80 ? 5.710 -7.042 -16.247 1.00 89.69 80 GLN A O 1
ATOM 614 N N . PRO A 1 81 ? 3.514 -7.525 -16.060 1.00 90.44 81 PRO A N 1
ATOM 615 C CA . PRO A 1 81 ? 3.705 -8.974 -15.948 1.00 90.44 81 PRO A CA 1
ATOM 616 C C . PRO A 1 81 ? 4.555 -9.589 -17.064 1.00 90.44 81 PRO A C 1
ATOM 618 O O . PRO A 1 81 ? 5.426 -10.415 -16.797 1.00 90.44 81 PRO A O 1
ATOM 621 N N . TRP A 1 82 ? 4.348 -9.167 -18.315 1.00 85.38 82 TRP A N 1
ATOM 622 C CA . TRP A 1 82 ? 5.099 -9.692 -19.462 1.00 85.38 82 TRP A CA 1
ATOM 623 C C . TRP A 1 82 ? 6.595 -9.399 -19.355 1.00 85.38 82 TRP A C 1
ATOM 625 O O . TRP A 1 82 ? 7.416 -10.242 -19.699 1.00 85.38 82 TRP A O 1
ATOM 635 N N . ARG A 1 83 ? 6.963 -8.251 -18.779 1.00 85.88 83 ARG A N 1
ATOM 636 C CA . ARG A 1 83 ? 8.365 -7.899 -18.576 1.00 85.88 83 ARG A CA 1
ATOM 637 C C . ARG A 1 83 ? 9.036 -8.805 -17.550 1.00 85.88 83 ARG A C 1
ATOM 639 O O . ARG A 1 83 ? 10.223 -9.058 -17.682 1.00 85.88 83 ARG A O 1
ATOM 646 N N . LEU A 1 84 ? 8.299 -9.329 -16.563 1.00 85.56 84 LEU A N 1
ATOM 647 C CA . LEU A 1 84 ? 8.829 -10.337 -15.637 1.00 85.56 84 LEU A CA 1
ATOM 648 C C . LEU A 1 84 ? 9.165 -11.642 -16.357 1.00 85.56 84 LEU A C 1
ATOM 650 O O . LEU A 1 84 ? 10.198 -12.238 -16.069 1.00 85.56 84 LEU A O 1
ATOM 654 N N . ALA A 1 85 ? 8.303 -12.070 -17.282 1.00 86.25 85 ALA A N 1
ATOM 655 C CA . ALA A 1 85 ? 8.461 -13.329 -18.007 1.00 86.25 85 ALA A CA 1
ATOM 656 C C . ALA A 1 85 ? 9.746 -13.370 -18.854 1.00 86.25 85 ALA A C 1
ATOM 658 O O . ALA A 1 85 ? 10.296 -14.441 -19.098 1.00 86.25 85 ALA A O 1
ATOM 659 N N . GLU A 1 86 ? 10.251 -12.207 -19.263 1.00 85.25 86 GLU A N 1
ATOM 660 C CA . GLU A 1 86 ? 11.493 -12.064 -20.027 1.00 85.25 86 GLU A CA 1
ATOM 661 C C . GLU A 1 86 ? 12.754 -12.040 -19.141 1.00 85.25 86 GLU A C 1
ATOM 663 O O . GLU A 1 86 ? 13.877 -12.177 -19.637 1.00 85.25 86 GLU A O 1
ATOM 668 N N . LEU A 1 87 ? 12.606 -11.867 -17.822 1.00 84.25 87 LEU A N 1
ATOM 669 C CA . LEU A 1 87 ? 13.732 -11.784 -16.896 1.00 84.25 87 LEU A CA 1
ATOM 670 C C . LEU A 1 87 ? 14.184 -13.171 -16.431 1.00 84.25 87 LEU A C 1
ATOM 672 O O . LEU A 1 87 ? 13.399 -14.022 -16.020 1.00 84.25 87 LEU A O 1
ATOM 676 N N . LYS A 1 88 ? 15.503 -13.375 -16.401 1.00 81.25 88 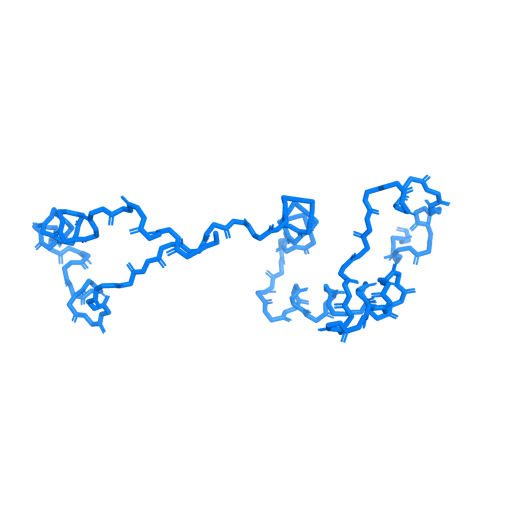LYS A N 1
ATOM 677 C CA . LYS A 1 88 ? 16.106 -14.551 -15.758 1.00 81.25 88 LY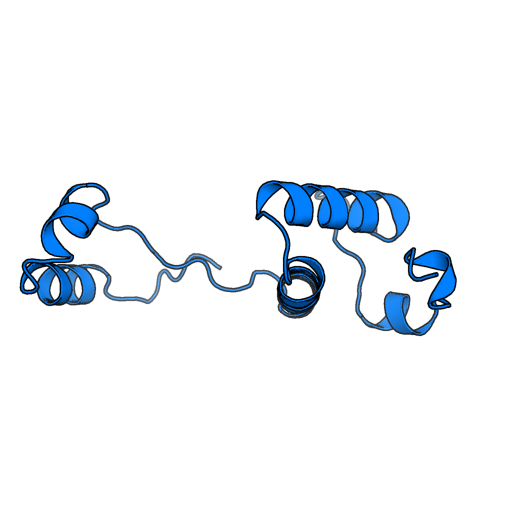S A CA 1
ATOM 678 C C . LYS A 1 88 ? 16.072 -14.387 -14.231 1.00 81.25 88 LYS A C 1
ATOM 680 O O . LYS A 1 88 ? 16.461 -13.320 -13.763 1.00 81.25 88 LYS A O 1
ATOM 685 N N . PRO A 1 89 ? 15.754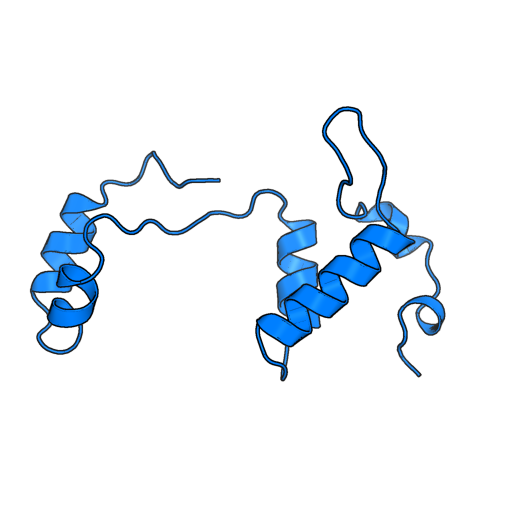 -15.423 -13.432 1.00 75.75 89 PRO A N 1
ATOM 686 C CA . PRO A 1 89 ? 15.684 -15.309 -11.967 1.00 75.75 89 PRO A CA 1
ATOM 687 C C . PRO A 1 89 ? 16.928 -14.691 -11.307 1.00 75.75 89 PRO A C 1
ATOM 689 O O . PRO A 1 89 ? 16.809 -13.897 -10.375 1.00 75.75 89 PRO A O 1
ATOM 692 N N . ILE A 1 90 ? 18.117 -14.967 -11.858 1.00 74.50 90 ILE A N 1
ATOM 693 C CA . ILE A 1 90 ? 19.402 -14.420 -11.390 1.00 74.50 90 ILE A CA 1
ATOM 694 C C . ILE A 1 90 ? 19.429 -12.882 -11.361 1.00 74.50 90 ILE A C 1
ATOM 696 O O . ILE A 1 90 ? 20.125 -12.282 -10.544 1.00 74.50 90 ILE A O 1
ATOM 700 N N . VAL A 1 91 ? 18.662 -12.215 -12.232 1.00 72.50 91 VAL A N 1
ATOM 701 C CA . VAL A 1 91 ? 18.646 -10.748 -12.297 1.00 72.50 91 VAL A CA 1
ATOM 702 C C . VAL A 1 91 ? 17.776 -10.121 -11.204 1.00 72.50 91 VAL A C 1
ATOM 704 O O . VAL A 1 91 ? 17.992 -8.959 -10.870 1.00 72.50 91 VAL A O 1
ATOM 707 N N . LEU A 1 92 ? 16.857 -10.890 -10.604 1.00 65.88 92 LEU A N 1
ATOM 708 C CA . LEU A 1 92 ? 15.953 -10.449 -9.535 1.00 65.88 92 LEU A CA 1
ATOM 709 C C . LEU A 1 92 ? 16.576 -10.555 -8.132 1.00 65.88 92 LEU A C 1
ATOM 711 O O . LEU A 1 92 ? 15.966 -10.122 -7.158 1.00 65.88 92 LEU A O 1
ATOM 715 N N . GLY A 1 93 ? 17.795 -11.094 -8.016 1.00 60.91 93 GLY A N 1
ATOM 716 C CA . GLY A 1 93 ? 18.516 -11.201 -6.745 1.00 60.91 93 GLY A CA 1
ATOM 717 C C . GLY A 1 93 ? 18.293 -12.505 -5.972 1.00 60.91 93 GLY A C 1
ATOM 718 O O . GLY A 1 93 ? 18.782 -12.610 -4.850 1.00 60.91 93 GLY A O 1
ATOM 719 N N . CYS A 1 94 ? 17.621 -13.503 -6.557 1.00 46.81 94 CYS A N 1
ATOM 720 C CA . CYS A 1 94 ? 17.708 -14.884 -6.074 1.00 46.81 94 CYS A CA 1
ATOM 721 C C . CYS A 1 94 ? 19.080 -15.455 -6.457 1.00 46.81 94 CYS A C 1
ATOM 723 O O . CYS A 1 94 ? 19.397 -15.544 -7.646 1.00 46.81 94 CYS A O 1
ATOM 725 N N . ARG A 1 95 ? 19.892 -15.796 -5.452 1.00 44.28 95 ARG A N 1
ATOM 726 C CA . ARG A 1 95 ? 21.022 -16.718 -5.612 1.00 44.28 95 ARG A CA 1
ATOM 727 C C . ARG A 1 95 ? 20.542 -18.137 -5.376 1.00 44.28 95 ARG A C 1
ATOM 729 O O . ARG A 1 95 ? 19.701 -18.297 -4.466 1.00 44.28 95 ARG A O 1
#